Protein AF-A0A9W9XTB8-F1 (afdb_monomer)

Solvent-accessible surface area (backbone atoms only — not comparable to full-atom values): 9904 Å² total; per-residue (Å²): 145,82,79,76,78,82,66,53,73,63,50,46,45,62,46,48,57,47,50,36,52,50,50,53,51,51,46,52,51,37,49,73,72,72,43,91,76,81,85,80,32,58,45,70,57,52,56,53,55,33,59,78,52,42,73,64,34,51,56,52,50,56,63,72,48,61,92,62,67,79,46,81,80,81,79,65,96,61,92,80,91,54,86,56,47,70,63,59,52,48,54,50,48,31,68,72,70,70,44,53,66,45,26,48,76,43,82,43,55,62,54,88,59,102,52,89,51,46,83,62,34,58,64,90,48,67,32,74,44,80,46,82,50,70,67,63,90,93,59,56,70,65,66,51,51,54,49,52,54,49,53,51,59,60,49,61,79,49,46,65,105

Sequence (161 aa):
MADDRARDGRDSAMKSEELCIQRLLEDLLDLYHGKDVVVSAEFAKYVRHCRDHESEAFGFWKSLLMGADMTPPILPKELSVTCEPSIIESVQQFQFHKTNDVVFGQLVVSRNTDVDELDQVVGPCINRIPVCVQMVAGKSPLRFLERIQQRHADSLQFDRP

Radius of gyration: 18.78 Å; Cα contacts (8 Å, |Δi|>4): 145; chains: 1; bounding box: 45×37×54 Å

Foldseek 3Di:
DPPPPPVCWLCVQVVLLVVLVVLVVVQVVCVVVVHDDDQPDEVVVVVVVLVVCQVVLVVVQCVVCPVPDAQPDDDDPDDDSDDSCQPVVQVVSCVVVVAQKHKDWDKGFDQPDPDPPSSSYNDPRIAIDMQIAGHDPPDDPVVRVVVSVVSVVVNSVSRGD

Secondary structure (DSSP, 8-state):
---SSSSHHHHHHHHHHHHHHHHHHHHHHHHHTT--------HHHHHHHHHHTHHHHHHHHHHHTTT--PPPP---SS----SSHHHHHHHHHHHHH--SEEEEEEEEE----SSTTGGG--S--EEEEEEEEE--TT--HHHHHHHHHHHHHHHGGG---

pLDDT: mean 73.63, std 16.2, range [26.38, 96.06]

Structure (mmCIF, N/CA/C/O backbone):
data_AF-A0A9W9XTB8-F1
#
_entry.id   AF-A0A9W9XTB8-F1
#
loop_
_atom_site.group_PDB
_atom_site.id
_atom_site.type_symbol
_atom_site.label_atom_id
_atom_site.label_alt_id
_atom_site.label_comp_id
_atom_site.label_asym_id
_atom_site.label_entity_id
_atom_site.label_seq_id
_atom_site.pdbx_PDB_ins_code
_atom_site.Cartn_x
_atom_site.Cartn_y
_atom_site.Cartn_z
_atom_site.occupancy
_atom_site.B_iso_or_equiv
_atom_site.auth_seq_id
_atom_site.auth_comp_id
_atom_site.auth_asym_id
_atom_site.auth_atom_id
_atom_site.pdbx_PDB_model_num
ATOM 1 N N . MET A 1 1 ? -13.480 -24.119 -0.895 1.00 30.00 1 MET A N 1
ATOM 2 C CA . MET A 1 1 ? -12.873 -23.719 -2.184 1.00 30.00 1 MET A CA 1
ATOM 3 C C . MET A 1 1 ? -12.707 -22.191 -2.227 1.00 30.00 1 MET A C 1
ATOM 5 O O . MET A 1 1 ? -13.154 -21.550 -3.164 1.00 30.00 1 MET A O 1
ATOM 9 N N . ALA A 1 2 ? -12.129 -21.602 -1.168 1.00 28.45 2 ALA A N 1
ATOM 10 C CA . ALA A 1 2 ? -12.048 -20.149 -0.942 1.00 28.45 2 ALA A CA 1
ATOM 11 C C . ALA A 1 2 ? -10.808 -19.764 -0.097 1.00 28.45 2 ALA A C 1
ATOM 13 O O . ALA A 1 2 ? -10.830 -18.769 0.614 1.00 28.45 2 ALA A O 1
ATOM 14 N N . ASP A 1 3 ? -9.756 -20.589 -0.139 1.00 26.38 3 ASP A N 1
ATOM 15 C CA . ASP A 1 3 ? -8.585 -20.501 0.759 1.00 26.38 3 ASP A CA 1
ATOM 16 C C . ASP A 1 3 ? -7.311 -19.993 0.048 1.00 26.38 3 ASP A C 1
ATOM 18 O O . ASP A 1 3 ? -6.253 -19.868 0.651 1.00 26.38 3 ASP A O 1
ATOM 22 N N . ASP A 1 4 ? -7.402 -19.668 -1.248 1.00 27.98 4 ASP A N 1
ATOM 23 C CA . ASP A 1 4 ? -6.221 -19.388 -2.084 1.00 27.98 4 ASP A CA 1
ATOM 24 C C . ASP A 1 4 ? -5.936 -17.890 -2.299 1.00 27.98 4 ASP A C 1
ATOM 26 O O . ASP A 1 4 ? -4.860 -17.519 -2.751 1.00 27.98 4 ASP A O 1
ATOM 30 N N . ARG A 1 5 ? -6.869 -16.991 -1.945 1.00 30.97 5 ARG A N 1
ATOM 31 C CA . ARG A 1 5 ? -6.711 -15.536 -2.180 1.00 30.97 5 ARG A CA 1
ATOM 32 C C . ARG A 1 5 ? -6.008 -14.772 -1.053 1.00 30.97 5 ARG A C 1
ATOM 34 O O . ARG A 1 5 ? -5.602 -13.640 -1.264 1.00 30.97 5 ARG A O 1
ATOM 41 N N . ALA A 1 6 ? -5.855 -15.363 0.134 1.00 32.19 6 ALA A N 1
ATOM 42 C CA . ALA A 1 6 ? -5.298 -14.677 1.310 1.00 32.19 6 ALA A CA 1
ATOM 43 C C . ALA A 1 6 ? -3.789 -14.923 1.531 1.00 32.19 6 ALA A C 1
ATOM 45 O O . ALA A 1 6 ? -3.197 -14.362 2.452 1.00 32.19 6 ALA A O 1
ATOM 46 N N . ARG A 1 7 ? -3.150 -15.766 0.704 1.00 32.03 7 ARG A N 1
ATOM 47 C CA . ARG A 1 7 ? -1.693 -16.020 0.737 1.00 32.03 7 ARG A CA 1
ATOM 48 C C . ARG A 1 7 ? -0.873 -15.030 -0.098 1.00 32.03 7 ARG A C 1
ATOM 50 O O . ARG A 1 7 ? 0.333 -14.944 0.097 1.00 32.03 7 ARG A O 1
ATOM 57 N N . ASP A 1 8 ? -1.520 -14.273 -0.975 1.00 37.44 8 ASP A N 1
ATOM 58 C CA . ASP A 1 8 ? -0.865 -13.520 -2.050 1.00 37.44 8 ASP A CA 1
ATOM 59 C C . ASP A 1 8 ? -0.177 -12.218 -1.573 1.00 37.44 8 ASP A C 1
ATOM 61 O O . ASP A 1 8 ? 0.881 -11.824 -2.064 1.00 37.44 8 ASP A O 1
ATOM 65 N N . GLY A 1 9 ? -0.703 -11.568 -0.528 1.00 36.31 9 GLY A N 1
ATOM 66 C CA . GLY A 1 9 ? -0.296 -10.204 -0.148 1.00 36.31 9 GLY A CA 1
ATOM 67 C C . GLY A 1 9 ? 1.090 -10.046 0.500 1.00 36.31 9 GLY A C 1
ATOM 68 O O . GLY A 1 9 ? 1.694 -8.982 0.404 1.00 36.31 9 GLY A O 1
ATOM 69 N N . ARG A 1 10 ? 1.628 -11.081 1.158 1.00 38.53 10 ARG A N 1
ATOM 70 C CA . ARG A 1 10 ? 2.920 -11.013 1.898 1.00 38.53 10 ARG A CA 1
ATOM 71 C C . ARG A 1 10 ? 4.124 -11.293 1.028 1.00 38.53 10 ARG A C 1
ATOM 73 O O . ARG A 1 10 ? 5.216 -10.792 1.261 1.00 38.53 10 ARG A O 1
ATOM 80 N N . ASP A 1 11 ? 3.873 -12.140 0.055 1.00 40.97 11 ASP A N 1
ATOM 81 C CA . ASP A 1 11 ? 4.803 -12.546 -0.962 1.00 40.97 11 ASP A CA 1
ATOM 82 C C . ASP A 1 11 ? 4.970 -11.406 -1.970 1.00 40.97 11 ASP A C 1
ATOM 84 O O . ASP A 1 11 ? 6.081 -11.119 -2.383 1.00 40.97 11 ASP A O 1
ATOM 88 N N . SER A 1 12 ? 3.901 -10.669 -2.273 1.00 42.31 12 SER A N 1
ATOM 89 C CA . SER A 1 12 ? 3.872 -9.643 -3.318 1.00 42.31 12 SER A CA 1
ATOM 90 C C . SER A 1 12 ? 4.945 -8.554 -3.203 1.00 42.31 12 SER A C 1
ATOM 92 O O . SER A 1 12 ? 5.524 -8.187 -4.220 1.00 42.31 12 SER A O 1
ATOM 94 N N . ALA A 1 13 ? 5.254 -8.036 -2.004 1.00 45.56 13 ALA A N 1
ATOM 95 C CA . ALA A 1 13 ? 6.148 -6.881 -1.890 1.00 45.56 13 ALA A CA 1
ATOM 96 C C . ALA A 1 13 ? 7.628 -7.214 -2.088 1.00 45.56 13 ALA A C 1
ATOM 98 O O . ALA A 1 13 ? 8.284 -6.648 -2.965 1.00 45.56 13 ALA A O 1
ATOM 99 N N . MET A 1 14 ? 8.116 -8.187 -1.317 1.00 47.62 14 MET A N 1
ATOM 100 C CA . MET A 1 14 ? 9.480 -8.693 -1.440 1.00 47.62 14 MET A CA 1
ATOM 101 C C . MET A 1 14 ? 9.667 -9.429 -2.771 1.00 47.62 14 MET A C 1
ATOM 103 O O . MET A 1 14 ? 10.677 -9.203 -3.431 1.00 47.62 14 MET A O 1
ATOM 107 N N . LYS A 1 15 ? 8.656 -10.190 -3.237 1.00 52.31 15 LYS A N 1
ATOM 108 C CA . LYS A 1 15 ? 8.679 -10.768 -4.589 1.00 52.31 15 LYS A CA 1
ATOM 109 C C . LYS A 1 15 ? 8.761 -9.694 -5.656 1.00 52.31 15 LYS A C 1
ATOM 111 O O . LYS A 1 15 ? 9.382 -9.939 -6.666 1.00 52.31 15 LYS A O 1
ATOM 116 N N . SER A 1 16 ? 8.169 -8.513 -5.488 1.00 54.53 16 SER A N 1
ATOM 117 C CA . SER A 1 16 ? 8.232 -7.487 -6.534 1.00 54.53 16 SER A CA 1
ATOM 118 C C . SER A 1 16 ? 9.632 -6.885 -6.702 1.00 54.53 16 SER A C 1
ATOM 120 O O . SER A 1 16 ? 10.093 -6.702 -7.832 1.00 54.53 16 SER A O 1
ATOM 122 N N . GLU A 1 17 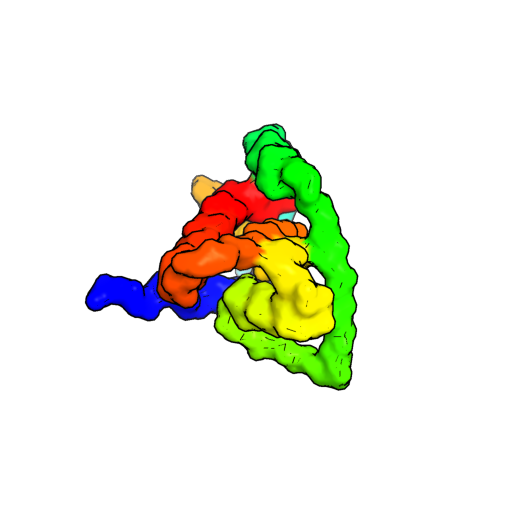? 10.331 -6.602 -5.598 1.00 63.28 17 GLU A N 1
ATOM 123 C CA . GLU A 1 17 ? 11.726 -6.155 -5.645 1.00 63.28 17 GLU A CA 1
ATOM 124 C C . GLU A 1 17 ? 12.622 -7.281 -6.168 1.00 63.28 17 GLU A C 1
ATOM 126 O O . GLU A 1 17 ? 13.472 -7.043 -7.025 1.00 63.28 17 GLU A O 1
ATOM 131 N N . GLU A 1 18 ? 12.359 -8.519 -5.742 1.00 66.12 18 GLU A N 1
ATOM 132 C CA . GLU A 1 18 ? 13.022 -9.718 -6.251 1.00 66.12 18 GLU A CA 1
ATOM 133 C C . GLU A 1 18 ? 12.785 -9.917 -7.758 1.00 66.12 18 GLU A C 1
ATOM 135 O O . GLU A 1 18 ? 13.740 -10.172 -8.483 1.00 66.12 18 GLU A O 1
ATOM 140 N N . LEU A 1 19 ? 11.566 -9.700 -8.261 1.00 68.44 19 LEU A N 1
ATOM 141 C CA . LEU A 1 19 ? 11.198 -9.804 -9.679 1.00 68.44 19 LEU A CA 1
ATOM 142 C C . LEU A 1 19 ? 11.913 -8.745 -10.526 1.00 68.44 19 LEU A C 1
ATOM 144 O O . LEU A 1 19 ? 12.381 -9.049 -11.620 1.00 68.44 19 LEU A O 1
ATOM 148 N N . CYS A 1 20 ? 12.045 -7.513 -10.021 1.00 73.88 20 CYS A N 1
ATOM 149 C CA . CYS A 1 20 ? 12.828 -6.473 -10.697 1.00 73.88 20 CYS A CA 1
ATOM 150 C C . CYS A 1 20 ? 14.306 -6.851 -10.790 1.00 73.88 20 CYS A C 1
ATOM 152 O O . CYS A 1 20 ? 14.919 -6.688 -11.841 1.00 73.88 20 CYS A O 1
ATOM 154 N N . ILE A 1 21 ? 14.884 -7.337 -9.689 1.00 81.50 21 ILE A N 1
ATOM 155 C CA . ILE A 1 21 ? 16.298 -7.719 -9.644 1.00 81.50 21 ILE A CA 1
ATOM 156 C C . ILE A 1 21 ? 16.551 -8.933 -10.540 1.00 81.50 21 ILE A C 1
ATOM 158 O O . ILE A 1 21 ? 17.525 -8.935 -11.287 1.00 81.50 21 ILE A O 1
ATOM 162 N N . GLN A 1 22 ? 15.673 -9.937 -10.507 1.00 81.50 22 GLN A N 1
ATOM 163 C CA . GLN A 1 22 ? 15.749 -11.108 -11.380 1.00 81.50 22 GLN A CA 1
ATOM 164 C C . GLN A 1 22 ? 15.700 -10.699 -12.851 1.00 81.50 22 GLN A C 1
ATOM 166 O O . GLN A 1 22 ? 16.600 -11.070 -13.598 1.00 81.50 22 GLN A O 1
ATOM 171 N N . ARG A 1 23 ? 14.737 -9.856 -13.243 1.00 81.25 23 ARG A N 1
ATOM 172 C CA . ARG A 1 23 ? 14.644 -9.349 -14.617 1.00 81.25 23 ARG A CA 1
ATOM 173 C C . ARG A 1 23 ? 15.898 -8.575 -15.029 1.00 81.25 23 ARG A C 1
ATOM 175 O O . ARG A 1 23 ? 16.445 -8.831 -16.091 1.00 81.25 23 ARG A O 1
ATOM 182 N N . LEU A 1 24 ? 16.405 -7.687 -14.172 1.00 85.12 24 LEU A N 1
ATOM 183 C CA . LEU A 1 24 ? 17.641 -6.945 -14.449 1.00 85.12 24 LEU A CA 1
ATOM 184 C C . LEU A 1 24 ? 18.855 -7.864 -14.626 1.00 85.12 24 LEU A C 1
ATOM 186 O O . LEU A 1 24 ? 19.717 -7.586 -15.456 1.00 85.12 24 LEU A O 1
ATOM 190 N N . LEU A 1 25 ? 18.950 -8.939 -13.839 1.00 88.19 25 LEU A N 1
ATOM 191 C CA . LEU A 1 25 ? 20.027 -9.922 -13.956 1.00 88.19 25 LEU A CA 1
ATOM 192 C C . LEU A 1 25 ? 19.901 -10.758 -15.235 1.00 88.19 25 LEU A C 1
ATOM 194 O O . LEU A 1 25 ? 20.919 -11.026 -15.872 1.00 88.19 25 LEU A O 1
ATOM 198 N N . GLU A 1 26 ? 18.683 -11.147 -15.614 1.00 87.19 26 GLU A N 1
ATOM 199 C CA . GLU A 1 26 ? 18.394 -11.820 -16.886 1.00 87.19 26 GLU A CA 1
ATOM 200 C C . GLU A 1 26 ? 18.783 -10.937 -18.075 1.00 87.19 26 GLU A C 1
ATOM 202 O O . GLU A 1 26 ? 19.551 -11.373 -18.932 1.00 87.19 26 GLU A O 1
ATOM 207 N N . ASP A 1 27 ? 18.352 -9.675 -18.073 1.00 87.56 27 ASP A N 1
ATOM 208 C CA . ASP A 1 27 ? 18.671 -8.699 -19.115 1.00 87.56 27 ASP A CA 1
ATOM 209 C C . ASP A 1 27 ? 20.187 -8.457 -19.206 1.00 87.56 27 ASP A C 1
ATOM 211 O O . ASP A 1 27 ? 20.766 -8.428 -20.293 1.00 87.56 27 ASP A O 1
ATOM 215 N N . LEU A 1 28 ? 20.870 -8.337 -18.060 1.00 90.31 28 LEU A N 1
ATOM 216 C CA . LEU A 1 28 ? 22.328 -8.199 -18.008 1.00 90.31 28 LEU A CA 1
ATOM 217 C C . LEU A 1 2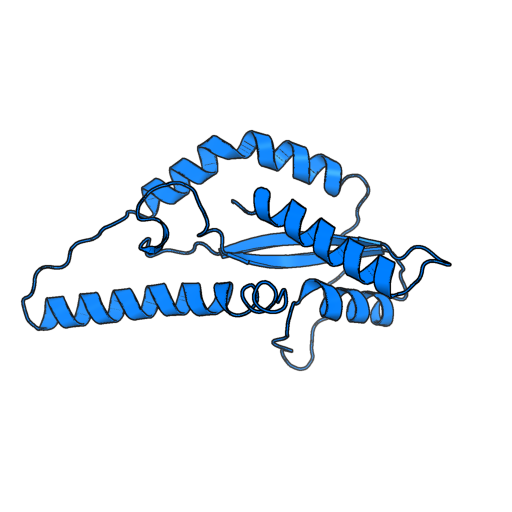8 ? 23.032 -9.420 -18.621 1.00 90.31 28 LEU A C 1
ATOM 219 O O . LEU A 1 28 ? 24.024 -9.269 -19.338 1.00 90.31 28 LEU A O 1
ATOM 223 N N . LEU A 1 29 ? 22.537 -10.625 -18.331 1.00 92.25 29 LEU A N 1
ATOM 224 C CA . LEU A 1 29 ? 23.090 -11.872 -18.851 1.00 92.25 29 LEU A CA 1
ATOM 225 C C . LEU A 1 29 ? 22.855 -12.005 -20.362 1.00 92.25 29 LEU A C 1
ATOM 227 O O . LEU A 1 29 ? 23.751 -12.430 -21.092 1.00 92.25 29 LEU A O 1
ATOM 231 N N . ASP A 1 30 ? 21.683 -11.608 -20.845 1.00 91.88 30 ASP A N 1
ATOM 232 C CA . ASP A 1 30 ? 21.362 -11.606 -22.269 1.00 91.88 30 ASP A CA 1
ATOM 233 C C . ASP A 1 30 ? 22.234 -10.608 -23.041 1.00 91.88 30 ASP A C 1
ATOM 235 O O . ASP A 1 30 ? 22.828 -10.987 -24.057 1.00 91.88 30 ASP A O 1
ATOM 239 N N . LEU A 1 31 ? 22.442 -9.401 -22.503 1.00 91.81 31 LEU A N 1
ATOM 240 C CA . LEU A 1 31 ? 23.407 -8.438 -23.045 1.00 91.81 31 LEU A CA 1
ATOM 241 C C . LEU A 1 31 ? 24.835 -8.997 -23.050 1.00 91.81 31 LEU A C 1
ATOM 243 O O . LEU A 1 31 ? 25.560 -8.824 -24.030 1.00 91.81 31 LEU A O 1
ATOM 247 N N . TYR A 1 32 ? 25.245 -9.697 -21.987 1.00 94.06 32 TYR A N 1
ATOM 248 C CA . TYR A 1 32 ? 26.561 -10.339 -21.917 1.00 94.06 32 TYR A CA 1
ATOM 249 C C . TYR A 1 32 ? 26.754 -11.391 -23.021 1.00 94.06 32 TYR A C 1
ATOM 251 O O . TYR A 1 32 ? 27.842 -11.511 -23.586 1.00 94.06 32 TYR A O 1
ATOM 259 N N . HIS A 1 33 ? 25.697 -12.122 -23.376 1.00 96.06 33 HIS A N 1
ATOM 260 C CA . HIS A 1 33 ? 25.701 -13.085 -24.478 1.00 96.06 33 HIS A CA 1
ATOM 261 C C . HIS A 1 33 ? 25.465 -12.461 -25.865 1.00 96.06 33 HIS A C 1
ATOM 263 O O . HIS A 1 33 ? 25.400 -13.198 -26.851 1.00 96.06 33 HIS A O 1
ATOM 269 N N . GLY A 1 34 ? 25.368 -11.131 -25.964 1.00 93.25 34 GLY A N 1
ATOM 270 C CA . GLY A 1 34 ? 25.149 -10.417 -27.222 1.00 93.25 34 GLY A CA 1
ATOM 271 C C . GLY A 1 34 ? 23.735 -10.570 -27.786 1.00 93.25 34 GLY A C 1
ATOM 272 O O . GLY A 1 34 ? 23.555 -10.444 -28.996 1.00 93.25 34 GLY A O 1
ATOM 273 N N . LYS A 1 35 ? 22.747 -10.883 -26.941 1.00 93.19 35 LYS A N 1
ATOM 274 C CA . LYS A 1 35 ? 21.331 -10.865 -27.317 1.00 93.19 35 LYS A CA 1
ATOM 275 C C . LYS A 1 35 ? 20.758 -9.460 -27.139 1.00 93.19 35 LYS A C 1
ATOM 277 O O . LYS A 1 35 ? 21.210 -8.699 -26.284 1.00 93.19 35 LYS A O 1
ATOM 282 N N . ASP A 1 36 ? 19.735 -9.149 -27.924 1.00 87.44 36 ASP A N 1
ATOM 283 C CA . ASP A 1 36 ? 18.962 -7.923 -27.753 1.00 87.44 36 ASP A CA 1
ATOM 284 C C . ASP A 1 36 ? 18.030 -8.042 -26.543 1.00 87.44 36 ASP A C 1
ATOM 286 O O . ASP A 1 36 ? 17.368 -9.065 -26.354 1.00 87.44 36 ASP A O 1
ATOM 290 N N . VAL A 1 37 ? 17.951 -6.973 -25.752 1.00 84.06 37 VAL A N 1
ATOM 291 C CA . VAL A 1 37 ? 17.008 -6.842 -24.636 1.00 84.06 37 VAL A CA 1
ATOM 292 C C . VAL A 1 37 ? 15.886 -5.896 -25.038 1.00 84.06 37 VAL A C 1
ATOM 294 O O . VAL A 1 37 ? 16.127 -4.827 -25.601 1.00 84.06 37 VAL A O 1
ATOM 297 N N . VAL A 1 38 ? 14.650 -6.281 -24.726 1.00 76.31 38 VAL A N 1
ATOM 298 C CA . VAL A 1 38 ? 13.458 -5.464 -24.962 1.00 76.31 38 VAL A CA 1
ATOM 299 C C . VAL A 1 38 ? 12.955 -4.941 -23.625 1.00 76.31 38 VAL A C 1
ATOM 301 O O . VAL A 1 38 ? 12.496 -5.710 -22.785 1.00 76.31 38 VAL A O 1
ATOM 304 N N . VAL A 1 39 ? 12.994 -3.622 -23.445 1.00 70.88 39 VAL A N 1
ATOM 305 C CA . VAL A 1 39 ? 12.330 -2.966 -22.314 1.00 70.88 39 VAL A CA 1
ATOM 306 C C . VAL A 1 39 ? 10.844 -2.877 -22.646 1.00 70.88 39 VAL A C 1
ATOM 308 O O . VAL A 1 39 ? 10.439 -2.043 -23.453 1.00 70.88 39 VAL A O 1
ATOM 311 N N . SER A 1 40 ? 10.039 -3.761 -22.061 1.00 65.56 40 SER A N 1
ATOM 312 C CA . SER A 1 40 ? 8.594 -3.821 -22.319 1.00 65.56 40 SER A CA 1
ATOM 313 C C . SER A 1 40 ? 7.829 -2.659 -21.688 1.00 65.56 40 SER A C 1
ATOM 315 O O . SER A 1 40 ? 6.875 -2.176 -22.282 1.00 65.56 40 SER A O 1
ATOM 317 N N . ALA A 1 41 ? 8.258 -2.139 -20.532 1.00 70.12 41 ALA A N 1
ATOM 318 C CA . ALA A 1 41 ? 7.554 -1.036 -19.887 1.00 70.12 41 ALA A C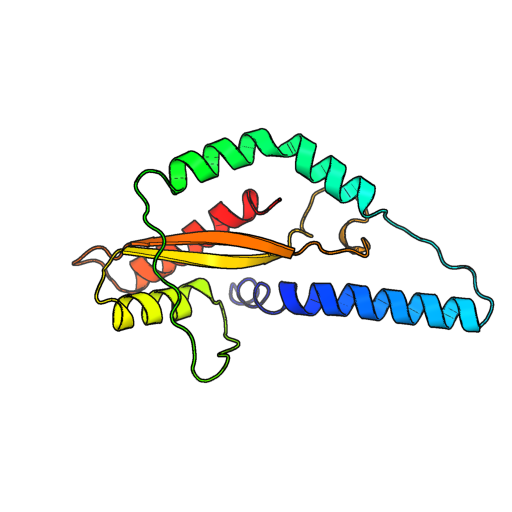A 1
ATOM 319 C C . ALA A 1 41 ? 8.471 -0.067 -19.130 1.00 70.12 41 ALA A C 1
ATOM 321 O O . ALA A 1 41 ? 9.331 -0.446 -18.336 1.00 70.12 41 ALA A O 1
ATOM 322 N N . GLU A 1 42 ? 8.242 1.230 -19.344 1.00 78.12 42 GLU A N 1
ATOM 323 C CA . GLU A 1 42 ? 8.973 2.301 -18.671 1.00 78.12 42 GLU A CA 1
ATOM 324 C C . GLU A 1 42 ? 8.343 2.657 -17.318 1.00 78.12 42 GLU A C 1
ATOM 326 O O . GLU A 1 42 ? 7.163 3.013 -17.240 1.00 78.12 42 GLU A O 1
ATOM 331 N N . PHE A 1 43 ? 9.158 2.736 -16.262 1.00 81.31 43 PHE A N 1
ATOM 332 C CA . PHE A 1 43 ? 8.728 3.259 -14.956 1.00 81.31 43 PHE A CA 1
ATOM 333 C C . PHE A 1 43 ? 8.157 4.690 -15.041 1.00 81.31 43 PHE A C 1
ATOM 335 O O . PHE A 1 43 ? 7.259 5.066 -14.293 1.00 81.31 43 PHE A O 1
ATOM 342 N N . ALA A 1 44 ? 8.593 5.494 -16.014 1.00 82.00 44 ALA A N 1
ATOM 343 C CA . ALA A 1 44 ? 8.024 6.820 -16.250 1.00 82.00 44 ALA A CA 1
ATOM 344 C C . ALA A 1 44 ? 6.551 6.781 -16.705 1.00 82.00 44 ALA A C 1
ATOM 346 O O . ALA A 1 44 ? 5.812 7.741 -16.475 1.00 82.00 44 ALA A O 1
ATOM 347 N N . LYS A 1 45 ? 6.109 5.709 -17.380 1.00 80.50 45 LYS A N 1
ATOM 348 C CA . LYS A 1 45 ? 4.699 5.502 -17.757 1.00 80.50 45 LYS A CA 1
ATOM 349 C C . LYS A 1 45 ? 3.868 5.151 -16.520 1.0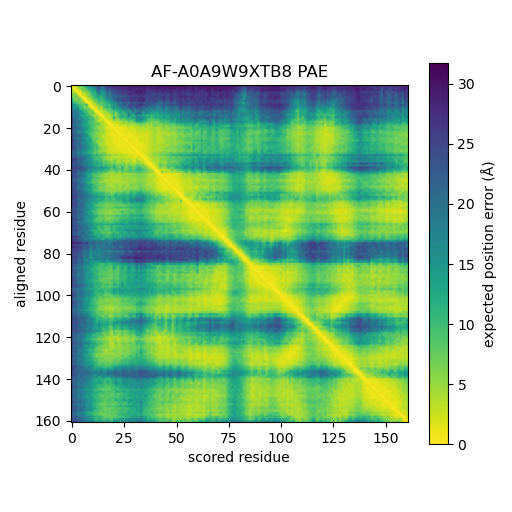0 80.50 45 LYS A C 1
ATOM 351 O O . LYS A 1 45 ? 2.796 5.724 -16.351 1.00 80.50 45 LYS A O 1
ATOM 356 N N . TYR A 1 46 ? 4.411 4.319 -15.627 1.00 80.12 46 TYR A N 1
ATOM 357 C CA . TYR A 1 46 ? 3.820 4.021 -14.316 1.00 80.12 46 TYR A CA 1
ATOM 358 C C . TYR A 1 46 ? 3.602 5.289 -13.480 1.00 80.12 46 TYR A C 1
ATOM 360 O O . TYR A 1 46 ? 2.477 5.584 -13.091 1.00 80.12 46 TYR A O 1
ATOM 368 N N . VAL A 1 47 ? 4.650 6.096 -13.274 1.00 83.31 47 VAL A N 1
ATOM 369 C CA . VAL A 1 47 ? 4.562 7.319 -12.451 1.00 83.31 47 VAL A CA 1
ATOM 370 C C . VAL A 1 47 ? 3.526 8.302 -13.003 1.00 83.31 47 VAL A C 1
ATOM 372 O O . VAL A 1 47 ? 2.762 8.894 -12.244 1.00 83.31 47 VAL A O 1
ATOM 375 N N . ARG A 1 48 ? 3.471 8.465 -14.333 1.00 84.50 48 ARG A N 1
ATOM 376 C CA . ARG A 1 48 ? 2.451 9.301 -14.985 1.00 84.50 48 ARG A CA 1
ATOM 377 C C . ARG A 1 48 ? 1.042 8.766 -14.737 1.00 84.50 48 ARG A C 1
ATOM 379 O O . ARG A 1 48 ? 0.168 9.544 -14.375 1.00 84.50 48 ARG A O 1
ATOM 386 N N . HIS A 1 49 ? 0.851 7.456 -14.874 1.00 80.44 49 HIS A N 1
ATOM 387 C CA . HIS A 1 49 ? -0.433 6.810 -14.624 1.00 80.44 49 HIS A CA 1
ATOM 388 C C . HIS A 1 49 ? -0.909 6.977 -13.171 1.00 80.44 49 HIS A C 1
ATOM 390 O O . HIS A 1 49 ? -2.081 7.289 -12.962 1.00 80.44 49 HIS A O 1
ATOM 396 N N . CYS A 1 50 ? -0.019 6.838 -12.180 1.00 79.44 50 CYS A N 1
ATOM 397 C CA . CYS A 1 50 ? -0.360 7.069 -10.770 1.00 79.44 50 CYS A CA 1
ATOM 398 C C . CYS A 1 50 ? -0.832 8.508 -10.529 1.00 79.44 50 CYS A C 1
ATOM 400 O O . CYS A 1 50 ? -1.885 8.718 -9.930 1.00 79.44 50 CYS A O 1
ATOM 402 N N . ARG A 1 51 ? -0.117 9.492 -11.089 1.00 81.38 51 ARG A N 1
ATOM 403 C CA . ARG A 1 51 ? -0.460 10.915 -10.947 1.00 81.38 51 ARG A CA 1
ATOM 404 C C . ARG A 1 51 ? -1.848 11.250 -11.493 1.00 81.38 51 ARG A C 1
ATOM 406 O O . ARG A 1 51 ? -2.568 12.047 -10.901 1.00 81.38 51 ARG A O 1
ATOM 413 N N . ASP A 1 52 ? -2.238 10.646 -12.611 1.00 80.06 52 ASP A N 1
ATOM 414 C CA . ASP A 1 52 ? -3.534 10.932 -13.236 1.00 80.06 52 ASP A CA 1
ATOM 415 C C . ASP A 1 52 ? -4.728 10.431 -12.387 1.00 80.06 52 ASP A C 1
ATOM 417 O O . ASP A 1 52 ? -5.843 10.921 -12.555 1.00 80.06 52 ASP A O 1
ATOM 421 N N . HIS A 1 53 ? -4.493 9.529 -11.423 1.00 72.50 53 HIS A N 1
ATOM 422 C CA . HIS A 1 53 ? -5.510 8.957 -10.526 1.00 72.50 53 HIS A CA 1
ATOM 423 C C . HIS A 1 53 ? -5.408 9.461 -9.067 1.00 72.50 53 HIS A C 1
ATOM 425 O O . HIS A 1 53 ? -6.125 8.980 -8.189 1.00 72.50 53 HIS A O 1
ATOM 431 N N . GLU A 1 54 ? -4.561 10.460 -8.789 1.00 74.62 54 GLU A N 1
ATOM 432 C CA . GLU A 1 54 ? -4.281 10.970 -7.431 1.00 74.62 54 GLU A CA 1
ATOM 433 C C . GLU A 1 54 ? -5.532 11.545 -6.731 1.00 74.62 54 GLU A C 1
ATOM 435 O O . GLU A 1 54 ? -5.730 11.393 -5.521 1.00 74.62 54 GLU A O 1
ATOM 440 N N . SER A 1 55 ? -6.417 12.192 -7.497 1.00 73.62 55 SER A N 1
ATOM 441 C CA . SER A 1 55 ? -7.560 12.933 -6.943 1.00 73.62 55 SER A CA 1
ATOM 442 C C . SER A 1 55 ? -8.611 12.051 -6.251 1.00 73.62 55 SER A C 1
ATOM 444 O O . SER A 1 55 ? -9.196 12.470 -5.248 1.00 73.62 55 SER A O 1
ATOM 446 N N . GLU A 1 56 ? -8.821 10.822 -6.731 1.00 79.12 56 GLU A N 1
ATOM 447 C CA . GLU A 1 56 ? -9.769 9.867 -6.142 1.00 79.12 56 GLU A CA 1
ATOM 448 C C . GLU A 1 56 ? -9.222 9.276 -4.836 1.00 79.12 56 GLU A C 1
ATOM 450 O O . GLU A 1 56 ? -9.929 9.222 -3.823 1.00 79.12 56 GLU A O 1
ATOM 455 N N . ALA A 1 57 ? -7.931 8.925 -4.827 1.00 83.25 57 ALA A N 1
ATOM 456 C CA . ALA A 1 57 ? -7.244 8.405 -3.649 1.00 83.25 57 ALA A CA 1
ATOM 457 C C . ALA A 1 57 ? -7.207 9.433 -2.512 1.00 83.25 57 ALA A C 1
ATOM 459 O O . ALA A 1 57 ? -7.489 9.096 -1.359 1.00 83.25 57 ALA A O 1
ATOM 460 N N . PHE A 1 58 ? -6.938 10.705 -2.820 1.00 86.38 58 PHE A N 1
ATOM 461 C CA . PHE A 1 58 ? -6.894 11.759 -1.805 1.00 86.38 58 PHE A CA 1
ATOM 462 C C . PHE A 1 58 ? -8.215 11.889 -1.031 1.00 86.38 58 PHE A C 1
ATOM 464 O O . PHE A 1 58 ? -8.210 12.025 0.196 1.00 86.38 58 PHE A O 1
ATOM 471 N N . GLY A 1 59 ? -9.356 11.824 -1.726 1.00 87.62 59 GLY A N 1
ATOM 472 C CA . GLY A 1 59 ? -10.678 11.894 -1.099 1.00 87.62 59 GLY A CA 1
ATOM 473 C C . GLY A 1 59 ? -10.922 10.745 -0.119 1.00 87.62 59 GLY A C 1
ATOM 474 O O . GLY A 1 59 ? -11.344 10.978 1.020 1.00 87.62 59 GLY A O 1
ATOM 475 N N . PHE A 1 60 ? -10.591 9.521 -0.538 1.00 88.44 60 PHE A N 1
ATOM 476 C CA . PHE A 1 60 ? -10.672 8.330 0.301 1.00 88.44 60 PHE A CA 1
ATOM 477 C C . PHE A 1 60 ? -9.791 8.465 1.548 1.00 88.44 60 PHE A C 1
ATOM 479 O O . PHE A 1 60 ? -10.309 8.410 2.667 1.00 88.44 60 PHE A O 1
ATOM 486 N N . TRP A 1 61 ? -8.494 8.739 1.379 1.00 89.12 61 TRP A N 1
ATOM 487 C CA . TRP A 1 61 ? -7.543 8.826 2.491 1.00 89.12 61 TRP A CA 1
ATOM 488 C C . TRP A 1 61 ? -7.884 9.947 3.469 1.00 89.12 61 TRP A C 1
ATOM 490 O O . TRP A 1 61 ? -7.839 9.741 4.681 1.00 89.12 61 TRP A O 1
ATOM 500 N N . LYS A 1 62 ? -8.313 11.113 2.970 1.00 89.62 62 LYS A N 1
ATOM 501 C CA . LYS A 1 62 ? -8.778 12.216 3.820 1.00 89.62 62 LYS A CA 1
ATOM 502 C C . LYS A 1 62 ? -9.969 11.808 4.683 1.00 89.62 62 LYS A C 1
ATOM 504 O O . LYS A 1 62 ? -10.042 12.212 5.841 1.00 89.62 62 LYS A O 1
ATOM 509 N N . SER A 1 63 ? -10.908 11.041 4.129 1.00 88.81 63 SER A N 1
ATOM 510 C CA . SER A 1 63 ? -12.071 10.562 4.881 1.00 88.81 63 SER A CA 1
ATOM 511 C C . SER A 1 63 ? -11.698 9.485 5.903 1.00 88.81 63 SER A C 1
ATOM 513 O O . SER A 1 63 ? -12.177 9.525 7.034 1.00 88.81 63 SER A O 1
ATOM 515 N N . LEU A 1 64 ? -10.803 8.567 5.530 1.00 86.94 64 LEU A N 1
ATOM 516 C CA . LEU A 1 64 ? -10.376 7.450 6.365 1.00 86.94 64 LEU A CA 1
ATOM 517 C C . LEU A 1 64 ? -9.546 7.914 7.569 1.00 86.94 64 LEU A C 1
ATOM 519 O O . LEU A 1 64 ? -9.710 7.387 8.666 1.00 86.94 64 LEU A O 1
ATOM 523 N N . LEU A 1 65 ? -8.672 8.903 7.359 1.00 88.56 65 LEU A N 1
ATOM 524 C CA . LEU A 1 65 ? -7.741 9.430 8.363 1.00 88.56 65 LEU A CA 1
ATOM 525 C C . LEU A 1 65 ? -8.321 10.588 9.184 1.00 88.56 65 LEU A C 1
ATOM 527 O O . LEU A 1 65 ? -7.626 11.175 10.012 1.00 88.56 65 LEU A O 1
ATOM 531 N N . MET A 1 66 ? -9.582 10.955 8.961 1.00 90.19 66 MET A N 1
ATOM 532 C CA . MET A 1 66 ? -10.202 12.064 9.676 1.00 90.19 66 MET A CA 1
ATOM 533 C C . MET A 1 66 ? -10.306 11.751 11.175 1.00 90.19 66 MET A C 1
ATOM 535 O O . MET A 1 66 ? -11.059 10.871 11.582 1.00 90.19 66 MET A O 1
ATOM 539 N N . GLY A 1 67 ? -9.569 12.503 11.996 1.00 84.56 67 GLY A N 1
ATOM 540 C CA . GLY A 1 67 ? -9.536 12.305 13.450 1.00 84.56 67 GLY A CA 1
ATOM 541 C C . GLY A 1 67 ? -8.703 11.103 13.905 1.00 84.56 67 GLY A C 1
ATOM 542 O O . GLY A 1 67 ? -8.793 10.727 15.069 1.00 84.56 67 GLY A O 1
ATOM 543 N N . ALA A 1 68 ? -7.919 10.507 13.004 1.00 86.19 68 ALA A N 1
ATOM 544 C CA . ALA A 1 68 ? -6.986 9.437 13.321 1.00 86.19 68 ALA A CA 1
ATOM 545 C C . ALA A 1 68 ? -5.645 10.018 13.803 1.00 86.19 68 ALA A C 1
ATOM 547 O O . ALA A 1 68 ? -5.115 10.937 13.179 1.00 86.19 68 ALA A O 1
ATOM 548 N N . ASP A 1 69 ? -5.076 9.443 14.864 1.00 86.69 69 ASP A N 1
ATOM 549 C CA . ASP A 1 69 ? -3.728 9.766 15.343 1.00 86.69 69 ASP A CA 1
ATOM 550 C C . ASP A 1 69 ? -2.774 8.597 15.074 1.00 86.69 69 ASP A C 1
ATOM 552 O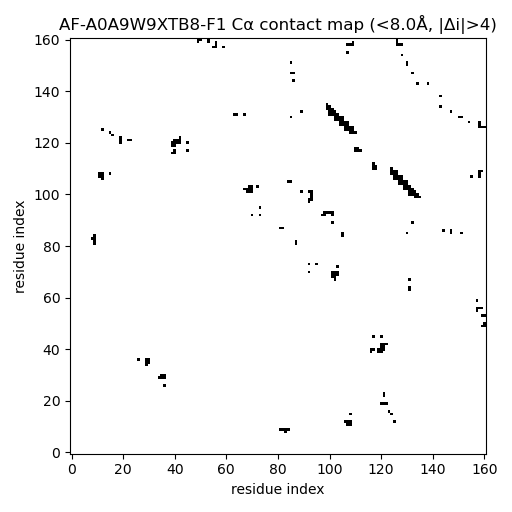 O . ASP A 1 69 ? -3.053 7.444 15.415 1.00 86.69 69 ASP A O 1
ATOM 556 N N . MET A 1 70 ? -1.623 8.894 14.462 1.00 86.12 70 MET A N 1
ATOM 557 C CA . MET A 1 70 ? -0.589 7.891 14.195 1.00 86.12 70 MET A CA 1
ATOM 558 C C . MET A 1 70 ? -0.087 7.276 15.500 1.00 86.12 70 MET A C 1
ATOM 560 O O . MET A 1 70 ? 0.386 7.976 16.399 1.00 86.12 70 MET A O 1
ATOM 564 N N . THR A 1 71 ? -0.143 5.949 15.586 1.00 85.75 71 THR A N 1
ATOM 565 C CA . THR A 1 71 ? 0.399 5.228 16.735 1.00 85.75 71 THR A CA 1
ATOM 566 C C . THR A 1 71 ? 1.926 5.207 16.637 1.00 85.75 71 THR A C 1
ATOM 568 O O . THR A 1 71 ? 2.464 4.911 15.565 1.00 85.75 71 THR A O 1
ATOM 571 N N . PRO A 1 72 ? 2.660 5.545 17.714 1.00 83.75 72 PRO A N 1
ATOM 572 C CA . PRO A 1 72 ? 4.115 5.492 17.694 1.00 83.75 72 PRO A CA 1
ATOM 573 C C . PRO A 1 72 ? 4.601 4.077 17.349 1.00 83.75 72 PRO A C 1
ATOM 575 O O . PRO A 1 72 ? 4.075 3.115 17.903 1.00 83.75 72 PRO A O 1
ATOM 578 N N . PRO A 1 73 ? 5.605 3.917 16.472 1.00 75.88 73 PRO A N 1
ATOM 579 C CA . PRO A 1 73 ? 6.057 2.595 16.068 1.00 75.88 73 PRO A CA 1
ATOM 580 C C . PRO A 1 73 ? 6.660 1.841 17.255 1.00 75.88 73 PRO A C 1
ATOM 582 O O . PRO A 1 73 ? 7.504 2.366 17.988 1.00 75.88 73 PRO A O 1
ATOM 585 N N . ILE A 1 74 ? 6.275 0.574 17.407 1.00 72.94 74 ILE A N 1
ATOM 586 C CA . ILE A 1 74 ? 6.978 -0.350 18.294 1.00 72.94 74 ILE A CA 1
ATOM 587 C C . ILE A 1 74 ? 8.296 -0.690 17.604 1.00 72.94 74 ILE A C 1
ATOM 589 O O . ILE A 1 74 ? 8.303 -1.412 16.612 1.00 72.94 74 ILE A O 1
ATOM 593 N N . LEU A 1 75 ? 9.415 -0.168 18.107 1.00 65.19 75 LEU A N 1
ATOM 594 C CA . LEU A 1 75 ? 10.735 -0.576 17.630 1.00 65.19 75 LEU A CA 1
ATOM 595 C C . LEU A 1 75 ? 10.980 -2.029 18.063 1.00 65.19 75 LEU A C 1
ATOM 597 O O . LEU A 1 75 ? 11.077 -2.288 19.269 1.00 65.19 75 LEU A O 1
ATOM 601 N N . PRO A 1 76 ? 11.075 -2.992 17.131 1.00 57.00 76 PRO A N 1
ATOM 602 C CA . PRO A 1 76 ? 11.382 -4.358 17.508 1.00 57.00 76 PRO A CA 1
ATOM 603 C C . PRO A 1 76 ? 12.832 -4.434 17.999 1.00 57.00 76 PRO A C 1
ATOM 605 O O . PRO A 1 76 ? 13.709 -3.759 17.460 1.00 57.00 76 PRO A O 1
ATOM 608 N N . LYS A 1 77 ? 13.113 -5.307 18.973 1.00 50.94 77 LYS A N 1
ATOM 609 C CA . LYS A 1 77 ? 14.495 -5.763 19.213 1.00 50.94 77 LYS A CA 1
ATOM 610 C C . LYS A 1 77 ? 14.999 -6.676 18.083 1.00 50.94 77 LYS A C 1
ATOM 612 O O . LYS A 1 77 ? 16.201 -6.739 17.876 1.00 50.94 77 LYS A O 1
ATOM 617 N N . GLU A 1 78 ? 14.089 -7.300 17.330 1.00 44.16 78 GLU A N 1
ATOM 618 C CA . GLU A 1 78 ? 14.341 -8.186 16.185 1.00 44.16 78 GLU A CA 1
ATOM 619 C C . GLU A 1 78 ? 13.214 -8.020 15.147 1.00 44.16 78 GLU A C 1
ATOM 621 O O . GLU A 1 78 ? 12.037 -7.996 15.515 1.00 44.16 78 GLU A O 1
ATOM 626 N N . LEU A 1 79 ? 13.556 -7.880 13.857 1.00 45.59 79 LEU A N 1
ATOM 627 C CA . LEU A 1 79 ? 12.579 -7.729 12.769 1.00 45.59 79 LEU A CA 1
ATOM 628 C C . LEU A 1 79 ? 11.660 -8.961 12.688 1.00 45.59 79 LEU A C 1
ATOM 630 O O . LEU A 1 79 ? 12.088 -10.036 12.273 1.00 45.59 79 LEU A O 1
ATOM 634 N N . SER A 1 80 ? 10.381 -8.794 13.024 1.00 41.34 80 SER A N 1
ATOM 635 C CA . SER A 1 80 ? 9.361 -9.817 12.786 1.00 41.34 80 SER A CA 1
ATOM 636 C C . SER A 1 80 ? 8.808 -9.670 11.369 1.00 41.34 80 SER A C 1
ATOM 638 O O . SER A 1 80 ? 7.970 -8.809 11.102 1.00 41.34 80 SER A O 1
ATOM 640 N N . VAL A 1 81 ? 9.282 -10.509 10.447 1.00 44.38 81 VAL A N 1
ATOM 641 C CA . VAL A 1 81 ? 8.767 -10.589 9.073 1.00 44.38 81 VAL A CA 1
ATOM 642 C C . VAL A 1 81 ? 7.544 -11.501 9.093 1.00 44.38 81 VAL A C 1
ATOM 644 O O . VAL A 1 81 ? 7.651 -12.720 8.994 1.00 44.38 81 VAL A O 1
ATOM 647 N N . THR A 1 82 ? 6.362 -10.929 9.309 1.00 37.72 82 THR A N 1
ATOM 648 C CA . THR A 1 82 ? 5.114 -11.699 9.338 1.00 37.72 82 THR A CA 1
ATOM 649 C C . THR A 1 82 ? 4.137 -11.145 8.300 1.00 37.72 82 THR A C 1
ATOM 651 O O . THR A 1 82 ? 3.818 -9.970 8.261 1.00 37.72 82 THR A O 1
ATOM 654 N N . CYS A 1 83 ? 3.605 -12.015 7.450 1.00 43.78 83 CYS A N 1
ATOM 655 C CA . CYS A 1 83 ? 2.559 -12.847 7.995 1.00 43.78 83 CYS A CA 1
ATOM 656 C C . CYS A 1 83 ? 1.087 -12.365 7.835 1.00 43.78 83 CYS A C 1
ATOM 658 O O . CYS A 1 83 ? 0.277 -12.863 8.601 1.00 43.78 83 CYS A O 1
ATOM 660 N N . GLU A 1 84 ? 0.751 -11.418 6.933 1.00 56.28 84 GLU A N 1
ATOM 661 C CA . GLU A 1 84 ? -0.467 -10.561 6.869 1.00 56.28 84 GLU A CA 1
ATOM 662 C C . GLU A 1 84 ? -0.319 -9.500 7.956 1.00 56.28 84 GLU A C 1
ATOM 664 O O . GLU A 1 84 ? -0.859 -9.650 9.057 1.00 56.28 84 GLU A O 1
ATOM 669 N N . PRO A 1 85 ? 0.529 -8.486 7.688 1.00 62.97 85 PRO A N 1
ATOM 670 C CA . PRO A 1 85 ? 1.054 -7.614 8.729 1.00 62.97 85 PRO A CA 1
ATOM 671 C C . PRO A 1 85 ? -0.074 -6.892 9.459 1.00 62.97 85 PRO A C 1
ATOM 673 O O . PRO A 1 85 ? -0.015 -6.764 10.672 1.00 62.97 85 PRO A O 1
ATOM 676 N N . SER A 1 86 ? -1.167 -6.548 8.773 1.00 66.75 86 SER A N 1
ATOM 677 C CA . SER A 1 86 ? -2.247 -5.740 9.337 1.00 66.75 86 SER A CA 1
ATOM 678 C C . SER A 1 86 ? -2.867 -6.326 10.618 1.00 66.75 86 SER A C 1
ATOM 680 O O . SER A 1 86 ? -3.027 -5.619 11.613 1.00 66.75 86 SER A O 1
ATOM 682 N N . ILE A 1 87 ? -3.189 -7.623 10.650 1.00 72.12 87 ILE A N 1
ATOM 683 C CA . ILE A 1 87 ? -3.845 -8.245 11.812 1.00 72.12 87 ILE A CA 1
ATOM 684 C C . ILE A 1 87 ? -2.854 -8.419 12.964 1.00 72.12 87 ILE A C 1
ATOM 686 O O . ILE A 1 87 ? -3.148 -8.013 14.087 1.00 72.12 87 ILE A O 1
ATOM 690 N N . ILE A 1 88 ? -1.686 -9.009 12.701 1.00 75.69 88 ILE A N 1
ATOM 691 C CA . ILE A 1 88 ? -0.691 -9.296 13.745 1.00 75.69 88 ILE A CA 1
ATOM 692 C C . ILE A 1 88 ? -0.145 -7.990 14.329 1.00 75.69 88 ILE A C 1
ATOM 694 O O . ILE A 1 88 ? -0.093 -7.842 15.550 1.00 75.69 88 ILE A O 1
ATOM 698 N N . GLU A 1 89 ? 0.193 -7.029 13.470 1.00 76.12 89 GLU A N 1
ATOM 699 C CA . GLU A 1 89 ? 0.708 -5.720 13.864 1.00 76.12 89 GLU A CA 1
ATOM 700 C C . GLU A 1 89 ? -0.346 -4.934 14.650 1.00 76.12 89 GLU A C 1
ATOM 702 O O . GLU A 1 89 ? -0.026 -4.383 15.702 1.00 76.12 89 GLU A O 1
ATOM 707 N N . SER A 1 90 ? -1.622 -4.964 14.235 1.00 75.44 90 SER A N 1
ATOM 708 C CA . SER A 1 90 ? -2.692 -4.315 15.005 1.00 75.44 90 SER A CA 1
ATOM 709 C C . SER A 1 90 ? -2.838 -4.916 16.408 1.00 75.44 90 SER A C 1
ATOM 711 O O . SER A 1 90 ? -2.856 -4.174 17.389 1.00 75.44 90 SER A O 1
ATOM 713 N N . VAL A 1 91 ? -2.858 -6.250 16.543 1.00 79.81 91 VAL A N 1
ATOM 714 C CA . VAL A 1 91 ? -2.948 -6.935 17.846 1.00 79.81 91 VAL A CA 1
ATOM 715 C C . VAL A 1 91 ? -1.756 -6.591 18.740 1.00 79.81 91 VAL A C 1
ATOM 717 O O . VAL A 1 91 ? -1.946 -6.291 19.920 1.00 79.81 91 VAL A O 1
ATOM 720 N N . GLN A 1 92 ? -0.541 -6.588 18.188 1.00 80.50 92 GLN A N 1
ATOM 721 C CA . GLN A 1 92 ? 0.667 -6.199 18.918 1.00 80.50 92 GLN A CA 1
ATOM 722 C C . GLN A 1 92 ? 0.606 -4.739 19.381 1.00 80.50 92 GLN A C 1
ATOM 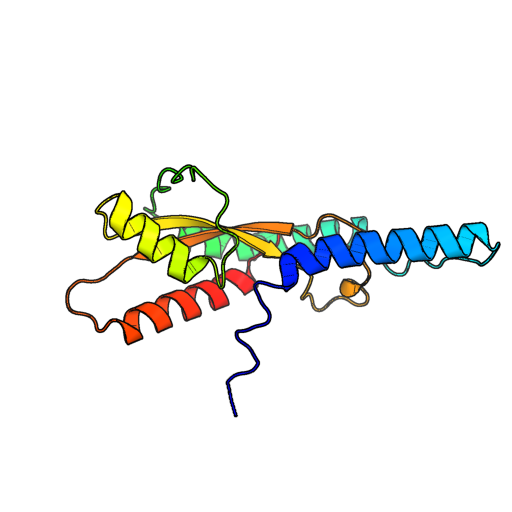724 O O . GLN A 1 92 ? 0.916 -4.453 20.539 1.00 80.50 92 GLN A O 1
ATOM 729 N N . GLN A 1 93 ? 0.149 -3.822 18.525 1.00 81.81 93 GLN A N 1
ATOM 730 C CA . GLN A 1 93 ? 0.006 -2.410 18.876 1.00 81.81 93 GLN A CA 1
ATOM 731 C C . GLN A 1 93 ? -1.053 -2.160 19.945 1.00 81.81 93 GLN A C 1
ATOM 733 O O . GLN A 1 93 ? -0.781 -1.416 20.890 1.00 81.81 93 GLN A O 1
ATOM 738 N N . PHE A 1 94 ? -2.203 -2.836 19.889 1.00 82.94 94 PHE A N 1
ATOM 739 C CA . PHE A 1 94 ? -3.194 -2.752 20.965 1.00 82.94 94 PHE A CA 1
ATOM 740 C C . PHE A 1 94 ? -2.618 -3.223 22.303 1.00 82.94 94 PHE A C 1
ATOM 742 O O . PHE A 1 94 ? -2.807 -2.563 23.325 1.00 82.94 94 PHE A O 1
ATOM 749 N N . GLN A 1 95 ? -1.884 -4.341 22.305 1.00 81.56 95 GLN A N 1
ATOM 750 C CA . GLN A 1 95 ? -1.278 -4.886 23.522 1.00 81.56 95 GLN A CA 1
ATOM 751 C C . GLN A 1 95 ? -0.192 -3.968 24.095 1.00 81.56 95 GLN A C 1
ATOM 753 O O . GLN A 1 95 ? -0.154 -3.749 25.307 1.00 81.56 95 GLN A O 1
ATOM 758 N N . PHE A 1 96 ? 0.673 -3.421 23.240 1.00 84.44 96 PHE A N 1
ATOM 759 C CA . PHE A 1 96 ? 1.794 -2.587 23.663 1.00 84.44 96 PHE A CA 1
ATOM 760 C C . PHE A 1 96 ? 1.342 -1.201 24.137 1.00 84.44 96 PHE A C 1
ATOM 762 O O . PHE A 1 96 ? 1.719 -0.764 25.224 1.00 84.44 96 PHE A O 1
ATOM 769 N N . HIS A 1 97 ? 0.501 -0.522 23.352 1.00 84.94 97 HIS A N 1
ATOM 770 C CA . HIS A 1 97 ? 0.051 0.841 23.646 1.00 84.94 97 HIS A CA 1
ATOM 771 C C . HIS A 1 97 ? -1.158 0.896 24.586 1.00 84.94 97 HIS A C 1
ATOM 773 O O . HIS A 1 97 ? -1.514 1.978 25.047 1.00 84.94 97 HIS A O 1
ATOM 779 N N . LYS A 1 98 ? -1.788 -0.250 24.896 1.00 84.69 98 LYS A N 1
ATOM 780 C CA . LYS A 1 98 ? -3.008 -0.347 25.724 1.00 84.69 98 LYS A CA 1
ATOM 781 C C . LYS A 1 98 ? -4.133 0.574 25.233 1.00 84.69 98 LYS A C 1
ATOM 783 O O . LYS A 1 98 ? -4.898 1.120 26.025 1.00 84.69 98 LYS A O 1
ATOM 788 N N . THR A 1 99 ? -4.212 0.742 23.919 1.00 84.06 99 THR A N 1
ATOM 789 C CA . THR A 1 99 ? -5.243 1.516 23.226 1.00 84.06 99 THR A CA 1
ATOM 790 C C . THR A 1 99 ? -6.204 0.565 22.517 1.00 84.06 99 THR A C 1
ATOM 792 O O . THR A 1 99 ? -5.898 -0.610 22.334 1.00 84.06 99 THR A O 1
ATOM 795 N N . ASN A 1 100 ? -7.372 1.071 22.132 1.00 84.69 100 ASN A N 1
ATOM 796 C CA . ASN A 1 100 ? -8.319 0.385 21.252 1.00 84.69 100 ASN A CA 1
ATOM 797 C C . ASN A 1 100 ? -8.352 1.015 19.858 1.00 84.69 100 ASN A C 1
ATOM 799 O O . ASN A 1 100 ? -9.178 0.621 19.046 1.00 84.69 100 ASN A O 1
ATOM 803 N N . ASP A 1 101 ? -7.492 1.987 19.580 1.00 86.69 101 ASP A N 1
ATOM 804 C CA . ASP A 1 101 ? -7.364 2.621 18.275 1.00 86.69 101 ASP A CA 1
ATOM 805 C C . ASP A 1 101 ? -5.888 2.663 17.896 1.00 86.69 101 ASP A C 1
ATOM 807 O O . ASP A 1 101 ? -5.080 3.198 18.660 1.00 86.69 101 ASP A O 1
ATOM 811 N N . VAL A 1 102 ? -5.540 2.015 16.784 1.00 87.69 102 VAL A N 1
ATOM 812 C CA . VAL A 1 102 ? -4.169 1.940 16.274 1.00 87.69 102 VAL A CA 1
ATOM 813 C C . VAL A 1 102 ? -4.136 2.308 14.804 1.00 87.69 102 VAL A C 1
ATOM 815 O O . VAL A 1 102 ? -4.974 1.876 14.006 1.00 87.69 102 VAL A O 1
ATOM 818 N N . VAL A 1 103 ? -3.126 3.092 14.450 1.00 88.19 103 VAL A N 1
ATOM 819 C CA . VAL A 1 103 ? -2.880 3.537 13.084 1.00 88.19 103 VAL A CA 1
ATOM 820 C C . VAL A 1 103 ? -1.407 3.358 12.781 1.00 88.19 103 VAL A C 1
ATOM 822 O O . VAL A 1 103 ? -0.555 3.928 13.461 1.00 88.19 103 VAL A O 1
ATOM 825 N N . PHE A 1 104 ? -1.112 2.569 11.755 1.00 85.69 104 PHE A N 1
ATOM 826 C CA . PHE A 1 104 ? 0.252 2.233 11.366 1.00 85.69 104 PHE A CA 1
ATOM 827 C C . PHE A 1 104 ? 0.392 2.135 9.854 1.00 85.69 104 PHE A C 1
ATOM 829 O O . PHE A 1 104 ? -0.597 2.059 9.134 1.00 85.69 104 PHE A O 1
ATOM 836 N N . GLY A 1 105 ? 1.626 2.180 9.358 1.00 82.12 105 GLY A N 1
ATOM 837 C CA . GLY A 1 105 ? 1.890 2.093 7.925 1.00 82.12 105 GLY A CA 1
ATOM 838 C C . GLY A 1 105 ? 2.141 0.655 7.490 1.00 82.12 105 GLY A C 1
ATOM 839 O O . GLY A 1 105 ? 3.064 0.025 8.000 1.00 82.12 105 GLY A O 1
ATOM 840 N N . GLN A 1 106 ? 1.405 0.186 6.491 1.00 79.50 106 GLN A N 1
ATOM 841 C CA . GLN A 1 106 ? 1.643 -1.084 5.820 1.00 79.50 106 GLN A CA 1
ATOM 842 C C . GLN A 1 106 ? 2.361 -0.850 4.491 1.00 79.50 106 GLN A C 1
ATOM 844 O O . GLN A 1 106 ? 1.973 0.018 3.711 1.00 79.50 106 GLN A O 1
ATOM 849 N N . LEU A 1 107 ? 3.400 -1.644 4.226 1.00 77.31 107 LEU A N 1
ATOM 850 C CA . LEU A 1 107 ? 4.023 -1.697 2.908 1.00 77.31 107 LEU A CA 1
ATOM 851 C C . LEU A 1 107 ? 3.117 -2.484 1.954 1.00 77.31 107 LEU A C 1
ATOM 853 O O . LEU A 1 107 ? 2.695 -3.598 2.268 1.00 77.31 107 LEU A O 1
ATOM 857 N N . VAL A 1 108 ? 2.835 -1.901 0.800 1.00 76.69 108 VAL A N 1
ATOM 858 C CA . VAL A 1 108 ? 2.033 -2.479 -0.277 1.00 76.69 108 VAL A CA 1
ATOM 859 C C . VAL A 1 108 ? 2.771 -2.339 -1.595 1.00 76.69 108 VAL A C 1
ATOM 861 O O . VAL A 1 108 ? 3.697 -1.536 -1.718 1.00 76.69 108 VAL A O 1
ATOM 864 N N . VAL A 1 109 ? 2.379 -3.152 -2.570 1.00 76.50 109 VAL A N 1
ATOM 865 C CA . VAL A 1 109 ? 2.933 -3.086 -3.917 1.00 76.50 109 VAL A CA 1
ATOM 866 C C . VAL A 1 109 ? 1.841 -2.886 -4.930 1.00 76.50 109 VAL A C 1
ATOM 868 O O . VAL A 1 109 ? 0.955 -3.719 -5.092 1.00 76.50 109 VAL A O 1
ATOM 871 N N . SER A 1 110 ? 1.985 -1.792 -5.658 1.00 71.94 110 SER A N 1
ATOM 872 C CA . SER A 1 110 ? 0.992 -1.290 -6.588 1.00 71.94 110 SER A CA 1
ATOM 873 C C . SER A 1 110 ? 1.391 -1.683 -8.005 1.00 71.94 110 SER A C 1
ATOM 875 O O . SER A 1 110 ? 1.776 -0.852 -8.820 1.00 71.94 110 SER A O 1
ATOM 877 N N . ARG A 1 111 ? 1.353 -2.992 -8.286 1.00 67.25 111 ARG A N 1
ATOM 878 C CA . ARG A 1 111 ? 1.551 -3.554 -9.641 1.00 67.25 111 ARG A CA 1
ATOM 879 C C . ARG A 1 111 ? 0.265 -4.073 -10.281 1.00 67.25 111 ARG A C 1
ATOM 881 O O . ARG A 1 111 ? 0.279 -4.476 -11.437 1.00 67.25 111 ARG A O 1
ATOM 888 N N . ASN A 1 112 ? -0.841 -4.070 -9.539 1.00 60.88 112 ASN A N 1
ATOM 889 C CA . ASN A 1 112 ? -2.128 -4.576 -10.005 1.00 60.88 112 ASN A CA 1
ATOM 890 C C . ASN A 1 112 ? -2.950 -3.435 -10.626 1.00 60.88 112 ASN A C 1
ATOM 892 O O . ASN A 1 112 ? -3.838 -2.857 -10.000 1.00 60.88 112 ASN A O 1
ATOM 896 N N . THR A 1 113 ? -2.576 -3.042 -11.837 1.00 59.84 113 THR A N 1
ATOM 897 C CA . THR A 1 113 ? -3.180 -1.929 -12.582 1.00 59.84 113 THR A CA 1
ATOM 898 C C . THR A 1 113 ? -3.614 -2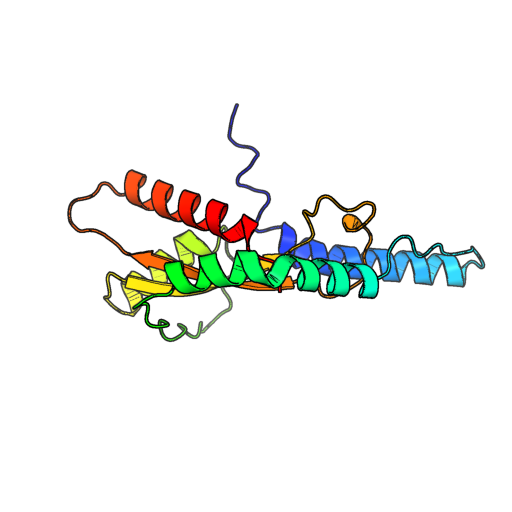.396 -13.963 1.00 59.84 113 THR A C 1
ATOM 900 O O . THR A 1 113 ? -2.881 -3.144 -14.600 1.00 59.84 113 THR A O 1
ATOM 903 N N . ASP A 1 114 ? -4.748 -1.890 -14.454 1.00 60.50 114 ASP A N 1
ATOM 904 C CA . ASP A 1 114 ? -5.359 -2.241 -15.752 1.00 60.50 114 ASP A CA 1
ATOM 905 C C . ASP A 1 114 ? -4.580 -1.737 -16.989 1.00 60.50 114 ASP A C 1
ATOM 907 O O . ASP A 1 114 ? -5.135 -1.609 -18.079 1.00 60.50 114 ASP A O 1
ATOM 911 N N . VAL A 1 115 ? -3.299 -1.397 -16.842 1.00 58.69 115 VAL A N 1
ATOM 912 C CA . VAL A 1 115 ? -2.462 -0.900 -17.937 1.00 58.69 115 VAL A CA 1
ATOM 913 C C . VAL A 1 115 ? -1.463 -1.985 -18.324 1.00 58.69 115 VAL A C 1
ATOM 915 O O . VAL A 1 115 ? -0.712 -2.474 -17.482 1.00 58.69 115 VAL A O 1
ATOM 918 N N . ASP A 1 116 ? -1.469 -2.332 -19.612 1.00 60.44 116 ASP A N 1
ATOM 919 C CA . ASP A 1 116 ? -0.622 -3.367 -20.205 1.00 60.44 116 ASP A CA 1
ATOM 920 C C . ASP A 1 116 ? 0.856 -3.217 -19.796 1.00 60.44 116 ASP A C 1
ATOM 922 O O . ASP A 1 116 ? 1.408 -2.108 -19.803 1.00 60.44 116 ASP A O 1
ATOM 926 N N . GLU A 1 117 ? 1.479 -4.358 -19.477 1.00 63.38 117 GLU A N 1
ATOM 927 C CA . GLU A 1 117 ? 2.924 -4.547 -19.247 1.00 63.38 117 GLU A CA 1
ATOM 928 C C . GLU A 1 117 ? 3.481 -3.928 -17.947 1.00 63.38 117 GLU A C 1
ATOM 930 O O . GLU A 1 117 ? 4.695 -3.883 -17.740 1.00 63.38 117 GLU A O 1
ATOM 935 N N . LEU A 1 118 ? 2.623 -3.479 -17.023 1.00 66.12 118 LEU A N 1
ATOM 936 C CA . LEU A 1 118 ? 3.054 -2.944 -15.720 1.00 66.12 118 LEU A CA 1
ATOM 937 C C . LEU A 1 118 ? 3.661 -3.976 -14.766 1.00 66.12 118 LEU A C 1
ATOM 939 O O . LEU A 1 118 ? 4.475 -3.626 -13.911 1.00 66.12 118 LEU A O 1
ATOM 943 N N . ASP A 1 119 ? 3.329 -5.248 -14.951 1.00 65.12 119 ASP A N 1
ATOM 944 C CA . ASP A 1 119 ? 3.995 -6.385 -14.315 1.00 65.12 119 ASP A CA 1
ATOM 945 C C . ASP A 1 119 ? 5.488 -6.462 -14.677 1.00 65.12 119 ASP A C 1
ATOM 947 O O . ASP A 1 119 ? 6.295 -6.938 -13.875 1.00 65.12 119 ASP A O 1
ATOM 951 N N . GLN A 1 120 ? 5.856 -5.936 -15.848 1.00 69.88 120 GLN A N 1
ATOM 952 C CA . GLN A 1 120 ? 7.218 -5.916 -16.377 1.00 69.88 120 GLN A CA 1
ATOM 953 C C . GLN A 1 120 ? 7.989 -4.631 -16.054 1.00 69.88 120 GLN A C 1
ATOM 955 O O . GLN A 1 120 ? 9.165 -4.516 -16.409 1.00 69.88 120 GLN A O 1
ATOM 960 N N . VAL A 1 121 ? 7.358 -3.648 -15.402 1.00 77.25 121 VAL A N 1
ATOM 961 C CA . VAL A 1 121 ? 8.045 -2.406 -15.045 1.00 77.25 121 VAL A CA 1
ATOM 962 C C . VAL A 1 121 ? 9.137 -2.692 -14.025 1.00 77.25 121 VAL A C 1
ATOM 964 O O . VAL A 1 121 ? 8.887 -3.136 -12.90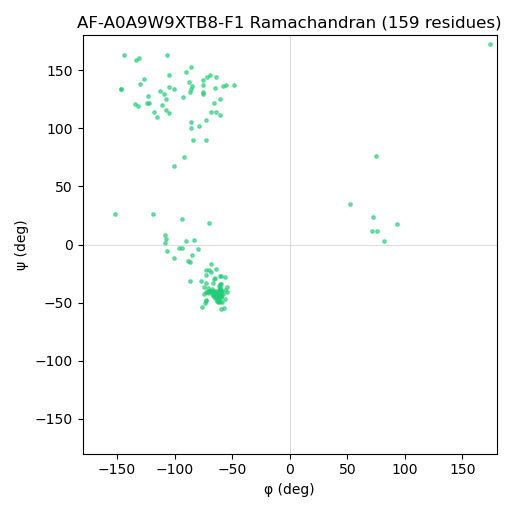2 1.00 77.25 121 VAL A O 1
ATOM 967 N N . VAL A 1 122 ? 10.362 -2.338 -14.400 1.00 77.75 122 VAL A N 1
ATOM 968 C CA . VAL A 1 122 ? 11.496 -2.314 -13.484 1.00 77.75 122 VAL A CA 1
ATOM 969 C C . VAL A 1 122 ? 11.525 -0.966 -12.766 1.00 77.75 122 VAL A C 1
ATOM 971 O O . VAL A 1 122 ? 11.890 0.060 -13.339 1.00 77.75 122 VAL A O 1
ATOM 974 N N . GLY A 1 123 ? 11.130 -0.958 -11.493 1.00 77.00 123 GLY A N 1
ATOM 975 C CA . GLY A 1 123 ? 11.195 0.231 -10.644 1.00 77.00 123 G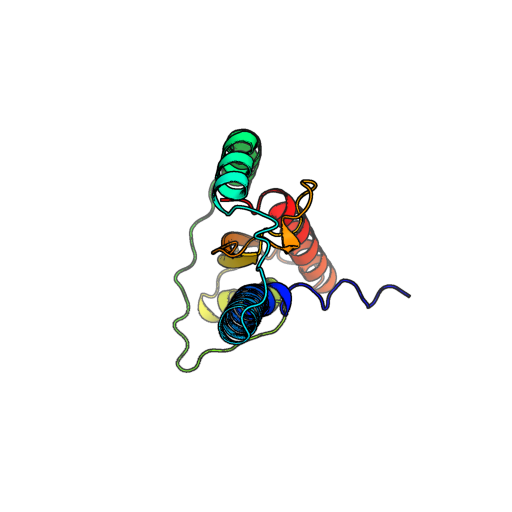LY A CA 1
ATOM 976 C C . GLY A 1 123 ? 10.548 0.049 -9.268 1.00 77.00 123 GLY A C 1
ATOM 977 O O . GLY A 1 123 ? 9.922 -0.985 -9.006 1.00 77.00 123 GLY A O 1
ATOM 978 N N . PRO A 1 124 ? 10.696 1.042 -8.369 1.00 74.19 124 PRO A N 1
ATOM 979 C CA . PRO A 1 124 ? 10.115 1.005 -7.032 1.00 74.19 124 PRO A CA 1
ATOM 980 C C . PRO A 1 124 ? 8.597 1.201 -7.115 1.00 74.19 124 PRO A C 1
ATOM 982 O O . PRO A 1 124 ? 8.086 2.315 -7.059 1.00 74.19 124 PRO A O 1
ATOM 985 N N . CYS A 1 125 ? 7.871 0.094 -7.253 1.00 76.38 125 CYS A N 1
ATOM 986 C CA . CYS A 1 125 ? 6.403 0.062 -7.232 1.00 76.38 125 CYS A CA 1
ATOM 987 C C . CYS A 1 125 ? 5.861 -0.228 -5.819 1.00 76.38 125 CYS A C 1
ATOM 989 O O . CYS A 1 125 ? 4.754 -0.740 -5.662 1.00 76.38 125 CYS A O 1
ATOM 991 N N . ILE A 1 126 ? 6.679 0.036 -4.797 1.00 78.00 126 ILE A N 1
ATOM 992 C CA . ILE A 1 126 ? 6.320 -0.093 -3.387 1.00 78.00 126 ILE A CA 1
ATOM 993 C C . ILE A 1 126 ? 5.684 1.216 -2.906 1.00 78.00 126 ILE A C 1
ATOM 995 O O . ILE A 1 126 ? 6.158 2.300 -3.245 1.00 78.00 126 ILE A O 1
ATOM 999 N N . ASN A 1 127 ? 4.641 1.124 -2.088 1.00 78.31 127 ASN A N 1
ATOM 1000 C CA . ASN A 1 127 ? 4.065 2.262 -1.378 1.00 78.31 127 ASN A CA 1
ATOM 1001 C C . ASN A 1 127 ? 3.828 1.907 0.096 1.00 78.31 127 ASN A C 1
ATOM 1003 O O . ASN A 1 127 ? 3.754 0.734 0.463 1.00 78.31 127 ASN A O 1
ATOM 1007 N N . ARG A 1 128 ? 3.724 2.912 0.968 1.00 80.69 128 ARG A N 1
ATOM 1008 C CA . ARG A 1 128 ? 3.356 2.729 2.375 1.00 80.69 128 ARG A CA 1
ATOM 1009 C C . ARG A 1 128 ? 2.028 3.419 2.642 1.00 80.69 128 ARG A C 1
ATOM 1011 O O . ARG A 1 128 ? 1.966 4.642 2.708 1.00 80.69 128 ARG A O 1
ATOM 1018 N N . ILE A 1 129 ? 0.992 2.619 2.861 1.00 84.75 129 ILE A N 1
ATOM 1019 C CA . ILE A 1 129 ? -0.365 3.107 3.109 1.00 84.75 129 ILE A CA 1
ATOM 1020 C C . ILE A 1 129 ? -0.735 2.984 4.588 1.00 84.75 129 ILE A C 1
ATOM 1022 O O . ILE A 1 129 ? -0.296 2.041 5.253 1.00 84.75 129 ILE A O 1
ATOM 1026 N N . PRO A 1 130 ? -1.527 3.913 5.144 1.00 86.44 130 PRO A N 1
ATOM 1027 C CA . PRO A 1 130 ? -1.964 3.808 6.524 1.00 86.44 130 PRO A CA 1
ATOM 1028 C C . PRO A 1 130 ? -3.067 2.755 6.686 1.00 86.44 130 PRO A C 1
ATOM 1030 O O . PRO A 1 130 ? -3.976 2.626 5.867 1.00 86.44 130 PRO A O 1
ATOM 1033 N N . VAL A 1 131 ? -3.005 2.026 7.794 1.00 85.44 131 VAL A N 1
ATOM 1034 C CA . VAL A 1 131 ? -3.990 1.041 8.229 1.00 85.44 131 VAL A CA 1
ATOM 1035 C C . VAL A 1 131 ? -4.561 1.515 9.556 1.00 85.44 131 VAL A C 1
ATOM 1037 O O . VAL A 1 131 ? -3.850 1.579 10.556 1.00 85.44 131 VAL A O 1
ATOM 1040 N N . CYS A 1 132 ? -5.851 1.854 9.560 1.00 86.38 132 CYS A N 1
ATOM 1041 C CA . CYS A 1 132 ? -6.563 2.338 10.742 1.00 86.38 132 CYS A CA 1
ATOM 1042 C C . CYS A 1 132 ? -7.471 1.242 11.301 1.00 86.38 132 CYS A C 1
ATOM 1044 O O . CYS A 1 132 ? -8.481 0.874 10.680 1.00 86.38 132 CYS A O 1
ATOM 1046 N N . VAL A 1 133 ? -7.153 0.755 12.499 1.00 86.44 133 VAL A N 1
ATOM 1047 C CA . VAL A 1 133 ? -7.909 -0.302 13.168 1.00 86.44 133 VAL A CA 1
ATOM 1048 C C . VAL A 1 133 ? -8.391 0.180 14.526 1.00 86.44 133 VAL A C 1
ATOM 1050 O O . VAL A 1 133 ? -7.607 0.466 15.420 1.00 86.44 133 VAL A O 1
ATOM 1053 N N . GLN A 1 134 ? -9.708 0.151 14.706 1.00 85.38 134 GLN A N 1
ATOM 1054 C CA . GLN A 1 134 ? -10.342 0.430 15.987 1.00 85.38 134 GLN A CA 1
ATOM 1055 C C . GLN A 1 134 ? -10.990 -0.846 16.525 1.00 85.38 134 GLN A C 1
ATOM 1057 O O . GLN A 1 134 ? -11.722 -1.517 15.796 1.00 85.38 134 GLN A O 1
ATOM 1062 N N . MET A 1 135 ? -10.772 -1.194 17.788 1.00 79.75 135 MET A N 1
ATOM 1063 C CA . MET A 1 135 ? -11.495 -2.236 18.514 1.00 79.75 135 MET A CA 1
ATOM 1064 C C . MET A 1 135 ? -12.776 -1.655 19.118 1.00 79.75 135 MET A C 1
ATOM 1066 O O . MET A 1 135 ? -12.771 -0.591 19.728 1.00 79.75 135 MET A O 1
ATOM 1070 N N . VAL A 1 136 ? -13.895 -2.367 18.967 1.00 78.62 136 VAL A N 1
ATOM 1071 C CA . VAL A 1 136 ? -15.179 -1.964 19.565 1.00 78.62 136 VAL A CA 1
ATOM 1072 C C . VAL A 1 136 ? -15.521 -2.959 20.662 1.00 78.62 136 VAL A C 1
ATOM 1074 O O . VAL A 1 136 ? -15.655 -4.153 20.384 1.00 78.62 136 VAL A O 1
ATOM 1077 N N . ALA A 1 137 ? -15.663 -2.467 21.893 1.00 76.06 137 ALA A N 1
ATOM 1078 C CA . ALA A 1 137 ? -15.997 -3.290 23.048 1.00 76.06 137 ALA A CA 1
ATOM 1079 C C . ALA A 1 137 ? -17.292 -4.091 22.809 1.00 76.06 137 ALA A C 1
ATOM 1081 O O . ALA A 1 137 ? -18.267 -3.574 22.262 1.00 76.06 137 ALA A O 1
ATOM 1082 N N . GLY A 1 138 ? -17.293 -5.368 23.201 1.00 74.50 138 GLY A N 1
ATOM 1083 C CA . GLY A 1 138 ? -18.461 -6.251 23.097 1.00 74.50 138 GLY A CA 1
ATOM 1084 C C . GLY A 1 138 ? -18.705 -6.892 21.723 1.00 74.50 138 GLY A C 1
ATOM 1085 O O . GLY A 1 138 ? -19.687 -7.615 21.572 1.00 74.50 138 GLY A O 1
ATOM 1086 N N . LYS A 1 139 ? -17.841 -6.678 20.718 1.00 75.56 139 LYS A N 1
ATOM 1087 C CA . LYS A 1 139 ? -17.930 -7.383 19.424 1.00 75.56 139 LYS A CA 1
ATOM 1088 C C . LYS A 1 139 ? -17.119 -8.682 19.423 1.00 75.56 139 LYS A C 1
ATOM 1090 O O . LYS A 1 139 ? -16.079 -8.778 20.066 1.00 75.56 139 LYS A O 1
ATOM 1095 N N . SER A 1 140 ? -17.588 -9.682 18.671 1.00 82.88 140 SER A N 1
ATOM 1096 C CA . SER A 1 140 ? -16.880 -10.961 18.527 1.00 82.88 140 SER A CA 1
ATOM 1097 C C . SER A 1 140 ? -15.515 -10.772 17.839 1.00 82.88 140 SER A C 1
ATOM 1099 O O . SER A 1 140 ? -15.463 -10.010 16.867 1.00 82.88 140 SER A O 1
ATOM 1101 N N . PRO A 1 141 ? -14.471 -11.533 18.216 1.00 78.88 141 PRO A N 1
ATOM 1102 C CA . PRO A 1 141 ? -13.164 -11.497 17.552 1.00 78.88 141 PRO A CA 1
ATOM 1103 C C . PRO A 1 141 ? -13.220 -11.737 16.035 1.00 78.88 141 PRO A C 1
ATOM 1105 O O . PRO A 1 141 ? -12.514 -11.076 15.284 1.00 78.88 141 PRO A O 1
ATOM 1108 N N . LEU A 1 142 ? -14.110 -12.613 15.555 1.00 80.88 142 LEU A N 1
ATOM 1109 C CA . LEU A 1 142 ? -14.274 -12.871 14.116 1.00 80.88 142 LEU A CA 1
ATOM 1110 C C . LEU A 1 142 ? -14.741 -11.627 13.349 1.00 80.88 142 LEU A C 1
ATOM 1112 O O . LEU A 1 142 ? -14.113 -11.231 12.376 1.00 80.88 142 LEU A O 1
ATOM 1116 N N . ARG A 1 143 ? -15.780 -10.942 13.843 1.00 79.94 143 ARG A N 1
ATOM 1117 C CA . ARG A 1 143 ? -16.254 -9.666 13.269 1.00 79.94 143 ARG A CA 1
ATOM 1118 C C . ARG A 1 143 ? -15.195 -8.569 13.267 1.00 79.94 143 ARG A C 1
ATOM 1120 O O . ARG A 1 143 ? -15.267 -7.645 12.462 1.00 79.94 143 ARG A O 1
ATOM 1127 N N . PHE A 1 144 ? -14.251 -8.634 14.198 1.00 80.19 144 PHE A N 1
ATOM 1128 C CA . PHE A 1 144 ? -13.122 -7.722 14.228 1.00 80.19 144 PHE A CA 1
ATOM 1129 C C . PHE A 1 144 ? -12.118 -8.034 13.108 1.00 80.19 144 PHE A C 1
ATOM 1131 O O . PHE A 1 144 ? -11.766 -7.124 12.360 1.00 80.19 144 PHE A O 1
ATOM 1138 N N . LEU A 1 145 ? -11.741 -9.306 12.936 1.00 81.19 145 LEU A N 1
ATOM 1139 C CA . LEU A 1 145 ? -10.856 -9.753 11.853 1.00 81.19 145 LEU A CA 1
ATOM 1140 C C . LEU A 1 145 ? -11.448 -9.478 10.467 1.00 81.19 145 LEU A C 1
ATOM 1142 O O . LEU A 1 145 ? -10.764 -8.912 9.621 1.00 81.19 145 LEU A O 1
ATOM 1146 N N . GLU A 1 146 ? -12.733 -9.782 10.265 1.00 83.12 146 GLU A N 1
ATOM 1147 C CA . GLU A 1 146 ? -13.449 -9.472 9.019 1.00 83.12 146 GLU A CA 1
ATOM 1148 C C . GLU A 1 146 ? -13.382 -7.977 8.688 1.00 83.12 146 GLU A C 1
ATOM 1150 O O . GLU A 1 146 ? -13.201 -7.595 7.537 1.00 83.12 146 GLU A O 1
ATOM 1155 N N . ARG A 1 147 ? -13.490 -7.107 9.701 1.00 81.81 147 ARG A N 1
ATOM 1156 C CA . ARG A 1 147 ? -13.426 -5.658 9.496 1.00 81.81 147 ARG A CA 1
ATOM 1157 C C . ARG A 1 147 ? -12.023 -5.178 9.137 1.00 81.81 147 ARG A C 1
ATOM 1159 O O . ARG A 1 147 ? -11.914 -4.263 8.328 1.00 81.81 147 ARG A O 1
ATOM 1166 N N . ILE A 1 148 ? -10.975 -5.756 9.731 1.00 81.56 148 ILE A N 1
ATOM 1167 C CA . ILE A 1 148 ? -9.591 -5.457 9.330 1.00 81.56 148 ILE A CA 1
ATOM 1168 C C . ILE A 1 148 ? -9.385 -5.877 7.879 1.00 81.56 148 ILE A C 1
ATOM 1170 O O . ILE A 1 148 ? -8.921 -5.070 7.082 1.00 81.56 148 ILE A O 1
ATOM 1174 N N . GLN A 1 149 ? -9.781 -7.104 7.535 1.00 82.50 149 GLN A N 1
ATOM 1175 C CA . GLN A 1 149 ? -9.633 -7.640 6.186 1.00 82.50 149 GLN A CA 1
ATOM 1176 C C . GLN A 1 149 ? -10.389 -6.796 5.154 1.00 82.50 149 GLN A C 1
ATOM 1178 O O . GLN A 1 149 ? -9.835 -6.469 4.111 1.00 82.50 149 GLN A O 1
ATOM 1183 N N . GLN A 1 150 ? -11.624 -6.389 5.459 1.00 82.56 150 GLN A N 1
ATOM 1184 C CA . GLN A 1 150 ? -12.407 -5.532 4.571 1.00 82.56 150 GLN A CA 1
ATOM 1185 C C . GLN A 1 150 ? -11.761 -4.155 4.401 1.00 82.56 150 GLN A C 1
ATOM 1187 O O . GLN A 1 150 ? -11.591 -3.701 3.278 1.00 82.56 150 GLN A O 1
ATOM 1192 N N . ARG A 1 151 ? -11.346 -3.508 5.500 1.00 79.19 151 ARG A N 1
ATOM 1193 C CA . ARG A 1 151 ? -10.670 -2.204 5.426 1.00 79.19 151 ARG A CA 1
ATOM 1194 C C . ARG A 1 151 ? -9.369 -2.275 4.643 1.00 79.19 151 ARG A C 1
ATOM 1196 O O . ARG A 1 151 ? -9.069 -1.359 3.892 1.00 79.19 151 ARG A O 1
ATOM 1203 N N . HIS A 1 152 ? -8.611 -3.351 4.819 1.00 78.69 152 HIS A N 1
ATOM 1204 C CA . HIS A 1 152 ? -7.401 -3.592 4.047 1.00 78.69 152 HIS A CA 1
ATOM 1205 C C . HIS A 1 152 ? -7.719 -3.722 2.554 1.00 78.69 152 HIS A C 1
ATOM 1207 O O . HIS A 1 152 ? -7.122 -3.010 1.754 1.00 78.69 152 HIS A O 1
ATOM 1213 N N . ALA A 1 153 ? -8.718 -4.530 2.191 1.00 80.88 153 ALA A N 1
ATOM 1214 C CA . ALA A 1 153 ? -9.154 -4.688 0.805 1.00 80.88 153 ALA A CA 1
ATOM 1215 C C . ALA A 1 153 ? -9.645 -3.373 0.171 1.00 80.88 153 ALA A C 1
ATOM 1217 O O . ALA A 1 153 ? -9.342 -3.112 -0.992 1.00 80.88 153 ALA A O 1
ATOM 1218 N N . ASP A 1 154 ? -10.363 -2.536 0.925 1.00 82.56 154 ASP A N 1
ATOM 1219 C CA . ASP A 1 154 ? -10.834 -1.230 0.454 1.00 82.56 154 ASP A CA 1
ATOM 1220 C C . ASP A 1 154 ? -9.649 -0.270 0.221 1.00 82.56 154 ASP A C 1
ATOM 1222 O O . ASP A 1 154 ? -9.577 0.399 -0.808 1.00 82.56 154 ASP A O 1
ATOM 1226 N N . SER A 1 155 ? -8.676 -0.247 1.140 1.00 81.12 155 SER A N 1
ATOM 1227 C CA . SER A 1 155 ? -7.467 0.580 1.032 1.00 81.12 155 SER A CA 1
ATOM 1228 C C . SER A 1 155 ? -6.549 0.183 -0.129 1.00 81.12 155 SER A C 1
ATOM 1230 O O . SER A 1 155 ? -5.875 1.050 -0.682 1.00 81.12 155 SER A O 1
ATOM 1232 N N . LEU A 1 156 ? -6.531 -1.096 -0.528 1.00 79.44 156 LEU A N 1
ATOM 1233 C CA . LEU A 1 156 ? -5.739 -1.569 -1.671 1.00 79.44 156 LEU A CA 1
ATOM 1234 C C . LEU A 1 156 ? -6.180 -0.958 -3.010 1.00 79.44 156 LEU A C 1
ATOM 1236 O O . LEU A 1 156 ? -5.394 -0.928 -3.945 1.00 79.44 156 LEU A O 1
ATOM 1240 N N . GLN A 1 157 ? -7.411 -0.452 -3.126 1.00 79.88 157 GLN A N 1
ATOM 1241 C CA . GLN A 1 157 ? -7.879 0.200 -4.360 1.00 79.88 157 GLN A CA 1
ATOM 1242 C C . GLN A 1 157 ? -7.250 1.587 -4.566 1.00 79.88 157 GLN A C 1
ATOM 1244 O O . GLN A 1 157 ? -7.182 2.083 -5.694 1.00 79.88 157 GLN A O 1
ATOM 1249 N N . PHE A 1 158 ? -6.767 2.188 -3.475 1.00 81.12 158 PHE A N 1
ATOM 1250 C CA . PHE A 1 158 ? -6.209 3.538 -3.399 1.00 81.12 158 PHE A CA 1
ATOM 1251 C C . PHE A 1 158 ? -4.744 3.517 -2.952 1.00 81.12 158 PHE A C 1
ATOM 1253 O O . PHE A 1 158 ? -4.253 4.475 -2.356 1.00 81.12 158 PHE A O 1
ATOM 1260 N N . ASP A 1 159 ? -4.052 2.409 -3.207 1.00 74.19 159 ASP A N 1
ATOM 1261 C CA . ASP A 1 159 ? -2.698 2.147 -2.733 1.00 74.19 159 ASP A CA 1
ATOM 1262 C C . ASP A 1 159 ? -1.596 2.834 -3.543 1.00 74.19 159 ASP A C 1
ATOM 1264 O O . ASP A 1 159 ? -0.424 2.747 -3.183 1.00 74.19 159 ASP A O 1
ATOM 1268 N N . ARG A 1 160 ? -1.968 3.523 -4.622 1.00 76.06 160 ARG A N 1
ATOM 1269 C CA . ARG A 1 160 ? -1.046 4.192 -5.538 1.00 76.06 160 ARG A CA 1
ATOM 1270 C C . ARG A 1 160 ? -0.430 5.446 -4.894 1.00 76.06 160 ARG A C 1
ATOM 1272 O O . ARG A 1 160 ? -1.107 6.104 -4.100 1.00 76.06 160 ARG A O 1
ATOM 1279 N N . PRO A 1 161 ? 0.846 5.742 -5.197 1.00 61.00 161 PRO A N 1
ATOM 1280 C CA . PRO A 1 161 ? 1.555 6.911 -4.682 1.00 61.00 161 PRO A CA 1
ATOM 1281 C C . PRO A 1 161 ? 1.099 8.226 -5.319 1.00 61.00 161 PRO A C 1
ATOM 1283 O O . PRO A 1 161 ? 0.618 8.195 -6.476 1.00 61.00 161 PRO A O 1
#

Organism: NCBI:txid1882269

Nearest PDB structures (foldseek):
  9bfe-assembly1_B  TM=7.535E-01  e=2.543E-05  Brevibacillus parabrevis
  8f7i-assembly1_A  TM=6.917E-01  e=6.631E-05  Bacillus subtilis
  8f7g-assembly1_A  TM=6.926E-01  e=2.883E-04  Bacillus subtilis
  8f7f-assembly1_A  TM=6.867E-01  e=3.969E-04  Bacillus subtilis
  5t3e-assembly1_A  TM=7.155E-01  e=2.532E-03  Thermoactinomyces vulgaris

Mean predicted aligned error: 10.56 Å